Protein AF-A0A958H7E7-F1 (afdb_monomer_lite)

Foldseek 3Di:
DVVVPDDQDDDDPCNVVVVVVVVVVVVCVVVLVVLVVVCVVVVADSVLSVLLCQDPVVPPPDDDDDDDPDPVSVVNNVVSVVDHDD

Structure (mmCIF, N/CA/C/O backbone):
data_AF-A0A958H7E7-F1
#
_entry.id   AF-A0A958H7E7-F1
#
loop_
_atom_site.group_PDB
_atom_site.id
_atom_site.type_symbol
_atom_site.label_atom_id
_atom_site.label_alt_id
_atom_site.label_comp_id
_atom_site.label_asym_id
_atom_site.label_entity_id
_atom_site.label_seq_id
_atom_site.pdbx_PDB_ins_code
_atom_site.Cartn_x
_atom_site.Cartn_y
_atom_site.Cartn_z
_atom_site.occupancy
_atom_site.B_iso_or_equiv
_atom_site.auth_seq_id
_atom_site.auth_comp_id
_atom_site.auth_asym_id
_atom_site.auth_atom_id
_atom_site.pdbx_PDB_model_num
ATOM 1 N N . GLY A 1 1 ? 9.558 1.365 -1.633 1.00 69.31 1 GLY A N 1
ATOM 2 C CA . GLY A 1 1 ? 8.936 0.083 -2.049 1.00 69.31 1 GLY A CA 1
ATOM 3 C C . GLY A 1 1 ? 9.970 -0.869 -2.642 1.00 69.31 1 GLY A C 1
ATOM 4 O O . GLY A 1 1 ? 10.977 -0.394 -3.150 1.00 69.31 1 GLY A O 1
ATOM 5 N N . LYS A 1 2 ? 9.747 -2.197 -2.615 1.00 75.75 2 LYS A N 1
ATOM 6 C CA . LYS A 1 2 ? 10.773 -3.220 -2.955 1.00 75.75 2 LYS A CA 1
ATOM 7 C C . LYS A 1 2 ? 11.483 -3.026 -4.306 1.00 75.75 2 LYS A C 1
ATOM 9 O O . LYS A 1 2 ? 12.672 -3.296 -4.412 1.00 75.75 2 LYS A O 1
ATOM 14 N N . TYR A 1 3 ? 10.777 -2.522 -5.319 1.00 78.56 3 TYR A N 1
ATOM 15 C CA . TYR A 1 3 ? 11.333 -2.335 -6.662 1.00 78.56 3 TYR A CA 1
ATOM 16 C C . TYR A 1 3 ? 12.281 -1.129 -6.772 1.00 78.56 3 TYR A C 1
ATOM 18 O O . TYR A 1 3 ? 13.143 -1.120 -7.642 1.00 78.56 3 TYR A O 1
ATOM 26 N N . HIS A 1 4 ? 12.188 -0.162 -5.856 1.00 79.94 4 HIS A N 1
ATOM 27 C CA . HIS A 1 4 ? 13.073 1.008 -5.807 1.00 79.94 4 HIS A CA 1
ATOM 28 C C . HIS A 1 4 ? 14.381 0.757 -5.037 1.00 79.94 4 HIS A C 1
ATOM 30 O O . HIS A 1 4 ? 15.219 1.645 -4.966 1.00 79.94 4 HIS A O 1
ATOM 36 N N . ARG A 1 5 ? 14.567 -0.436 -4.445 1.00 75.62 5 ARG A N 1
ATOM 37 C CA . ARG A 1 5 ? 15.747 -0.775 -3.619 1.00 75.62 5 ARG A CA 1
ATOM 38 C C . ARG A 1 5 ? 16.772 -1.675 -4.321 1.00 75.62 5 ARG A C 1
ATOM 40 O O . ARG A 1 5 ? 17.805 -1.979 -3.740 1.00 75.62 5 ARG A O 1
ATOM 47 N N . ALA A 1 6 ? 16.495 -2.148 -5.537 1.00 65.62 6 ALA A N 1
ATOM 48 C CA . ALA A 1 6 ? 17.376 -3.091 -6.231 1.00 65.62 6 ALA A CA 1
ATOM 49 C C . ALA A 1 6 ? 18.523 -2.381 -6.979 1.00 65.62 6 ALA A C 1
ATOM 51 O O . ALA A 1 6 ? 18.280 -1.356 -7.618 1.00 65.62 6 ALA A O 1
ATOM 52 N N . ALA A 1 7 ? 19.719 -2.981 -6.995 1.00 59.59 7 ALA A N 1
ATOM 53 C CA . ALA A 1 7 ? 20.907 -2.509 -7.724 1.00 59.59 7 ALA A CA 1
ATOM 54 C C . ALA A 1 7 ? 20.798 -2.646 -9.262 1.00 59.59 7 ALA A C 1
ATOM 56 O O . ALA A 1 7 ? 19.906 -3.331 -9.776 1.00 59.59 7 ALA A O 1
ATOM 57 N N . ASP A 1 8 ? 21.688 -1.961 -9.987 1.00 61.44 8 ASP A N 1
ATOM 58 C CA . ASP A 1 8 ? 21.657 -1.789 -11.448 1.00 61.44 8 ASP A CA 1
ATOM 59 C C . ASP A 1 8 ? 21.840 -3.119 -12.225 1.00 61.44 8 ASP A C 1
ATOM 61 O O . ASP A 1 8 ? 22.558 -4.007 -11.754 1.00 61.44 8 ASP A O 1
ATOM 65 N N . PRO A 1 9 ? 21.197 -3.328 -13.395 1.00 59.75 9 PRO A N 1
ATOM 66 C CA . PRO A 1 9 ? 21.338 -4.573 -14.143 1.00 59.75 9 PRO A CA 1
ATOM 67 C C . PRO A 1 9 ? 22.686 -4.666 -14.874 1.00 59.75 9 PRO A C 1
ATOM 69 O O . PRO A 1 9 ? 23.062 -3.761 -15.613 1.00 59.75 9 PRO A O 1
ATOM 72 N N . GLN A 1 10 ? 23.349 -5.822 -14.774 1.00 61.78 10 GLN A N 1
ATOM 73 C CA . GLN A 1 10 ? 24.441 -6.209 -15.677 1.00 61.78 10 GLN A CA 1
ATOM 74 C C . GLN A 1 10 ? 23.921 -6.417 -17.121 1.00 61.78 10 GLN A C 1
ATOM 76 O O . GLN A 1 10 ? 22.752 -6.761 -17.336 1.00 61.78 10 GLN A O 1
ATOM 81 N N . SER A 1 11 ? 24.787 -6.157 -18.105 1.00 55.75 11 SER A N 1
ATOM 82 C CA . SER A 1 11 ? 24.505 -5.997 -19.543 1.00 55.75 11 SER A CA 1
ATOM 83 C C . SER A 1 11 ? 23.955 -7.249 -20.261 1.00 55.75 11 SER A C 1
ATOM 85 O O . SER A 1 11 ? 24.227 -8.382 -19.876 1.00 55.75 11 SER A O 1
ATOM 87 N N . GLY A 1 12 ? 23.160 -7.047 -21.331 1.00 63.47 12 GLY A N 1
ATOM 88 C CA . GLY A 1 12 ? 22.621 -8.111 -22.205 1.00 63.47 12 GLY A CA 1
ATOM 89 C C . GLY A 1 12 ? 21.395 -7.695 -23.046 1.00 63.47 12 GLY A C 1
ATOM 90 O O . GLY A 1 12 ? 20.858 -6.608 -22.867 1.00 63.47 12 GLY A O 1
ATOM 91 N N . ALA A 1 13 ? 20.889 -8.560 -23.938 1.00 65.12 13 ALA A N 1
ATOM 92 C CA . ALA A 1 13 ? 19.768 -8.264 -24.861 1.00 65.12 13 ALA A CA 1
ATOM 93 C C . ALA A 1 13 ? 18.421 -7.909 -24.179 1.00 65.12 13 ALA A C 1
ATOM 95 O O . ALA A 1 13 ? 17.536 -7.319 -24.793 1.00 65.12 13 ALA A O 1
ATOM 96 N N . LEU A 1 14 ? 18.266 -8.220 -22.888 1.00 65.75 14 LEU A N 1
ATOM 97 C CA . LEU A 1 14 ? 17.133 -7.813 -22.042 1.00 65.75 14 LEU A CA 1
ATOM 98 C C . LEU A 1 14 ? 17.356 -6.457 -21.339 1.00 65.75 14 LEU A C 1
ATOM 100 O O . LEU A 1 14 ? 16.459 -5.972 -20.645 1.00 65.75 14 LEU A O 1
ATOM 104 N N . ALA A 1 15 ? 18.538 -5.850 -21.485 1.00 70.69 15 ALA A N 1
ATOM 105 C CA . ALA A 1 15 ? 18.941 -4.650 -20.756 1.00 70.69 15 ALA A CA 1
ATOM 106 C C . ALA A 1 15 ? 18.151 -3.412 -21.179 1.00 70.69 15 ALA A C 1
ATOM 108 O O . ALA A 1 15 ? 17.743 -2.659 -20.306 1.00 70.69 15 ALA A O 1
ATOM 109 N N . TRP A 1 16 ? 17.841 -3.231 -22.468 1.00 69.88 16 TRP A N 1
ATOM 110 C CA . TRP A 1 16 ? 17.036 -2.089 -22.929 1.00 69.88 16 TRP A CA 1
ATOM 111 C C . TRP A 1 16 ? 15.623 -2.110 -22.321 1.00 69.88 16 TRP A C 1
ATOM 113 O O . TRP A 1 16 ? 15.139 -1.099 -21.817 1.00 69.88 16 TRP A O 1
ATOM 123 N N . ARG A 1 17 ? 14.984 -3.288 -22.271 1.00 73.06 17 ARG A N 1
ATOM 124 C CA . ARG A 1 17 ? 13.658 -3.470 -21.664 1.00 73.06 17 ARG A CA 1
ATOM 125 C C . ARG A 1 17 ? 13.709 -3.250 -20.150 1.00 73.06 17 ARG A C 1
ATOM 127 O O . ARG A 1 17 ? 12.845 -2.564 -19.608 1.00 73.06 17 ARG A O 1
ATOM 134 N N . LYS A 1 18 ? 14.743 -3.765 -19.473 1.00 73.25 18 LYS A N 1
ATOM 135 C CA . LYS A 1 18 ? 14.987 -3.506 -18.041 1.00 73.25 18 LYS A CA 1
ATOM 136 C C . LYS A 1 18 ? 15.258 -2.023 -17.759 1.00 73.25 18 LYS A C 1
ATOM 138 O O . LYS A 1 18 ? 14.730 -1.498 -16.783 1.00 73.25 18 LYS A O 1
ATOM 143 N N . TRP A 1 19 ? 16.011 -1.345 -18.620 1.00 71.81 19 TRP A N 1
ATOM 144 C CA . TRP A 1 19 ? 16.320 0.081 -18.524 1.00 71.81 19 TRP A CA 1
ATOM 145 C C . TRP A 1 19 ? 15.069 0.948 -18.699 1.00 71.81 19 TRP A C 1
ATOM 147 O O . TRP A 1 19 ? 14.820 1.829 -17.881 1.00 71.81 19 TRP A O 1
ATOM 157 N N . MET A 1 20 ? 14.215 0.655 -19.686 1.00 75.75 20 MET A N 1
ATOM 158 C CA . MET A 1 20 ? 12.945 1.372 -19.855 1.00 75.75 20 MET A CA 1
ATOM 159 C C . MET A 1 20 ? 12.008 1.185 -18.655 1.00 75.75 20 MET A C 1
ATOM 161 O O . MET A 1 20 ? 11.413 2.153 -18.182 1.00 75.75 20 MET A O 1
ATOM 165 N N . ILE A 1 21 ? 11.899 -0.043 -18.131 1.00 78.38 21 ILE A N 1
ATOM 166 C CA . ILE A 1 21 ? 11.103 -0.332 -16.928 1.00 78.38 21 ILE A CA 1
ATOM 167 C C . ILE A 1 21 ? 11.656 0.438 -15.723 1.00 78.38 21 ILE A C 1
ATOM 169 O O . ILE A 1 21 ? 10.879 1.053 -14.999 1.00 78.38 21 ILE A O 1
ATOM 173 N N . ARG A 1 22 ? 12.982 0.470 -15.534 1.00 76.38 22 ARG A N 1
ATOM 174 C CA . ARG A 1 22 ? 13.645 1.256 -14.479 1.00 76.38 22 ARG A CA 1
ATOM 175 C C . ARG A 1 22 ? 13.367 2.745 -14.616 1.00 76.38 22 ARG A C 1
ATOM 177 O O . ARG A 1 22 ? 12.951 3.361 -13.645 1.00 76.38 22 ARG A O 1
ATOM 184 N N . ARG A 1 23 ? 13.525 3.318 -15.813 1.00 80.56 23 ARG A N 1
ATOM 185 C CA . ARG A 1 23 ? 13.256 4.744 -16.050 1.00 80.56 23 ARG A CA 1
ATOM 186 C C . ARG A 1 23 ? 11.819 5.108 -15.685 1.00 80.56 23 ARG A C 1
ATOM 1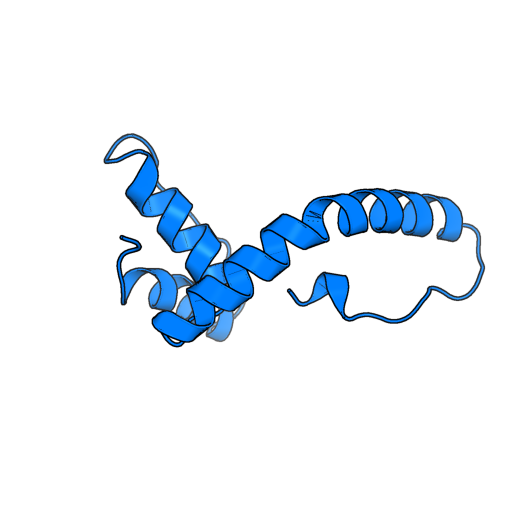88 O O . ARG A 1 23 ? 11.585 6.147 -15.080 1.00 80.56 23 ARG A O 1
ATOM 195 N N . ASN A 1 24 ? 10.862 4.249 -16.031 1.00 82.62 24 ASN A N 1
ATOM 196 C CA . ASN A 1 24 ? 9.459 4.453 -15.678 1.00 82.62 24 ASN A CA 1
ATOM 197 C C . ASN A 1 24 ? 9.193 4.237 -14.184 1.00 82.62 24 ASN A C 1
ATOM 199 O O . ASN A 1 24 ? 8.375 4.952 -13.616 1.00 82.62 24 ASN A O 1
ATOM 203 N N . LEU A 1 25 ? 9.902 3.305 -13.546 1.00 85.94 25 LEU A N 1
ATOM 204 C CA . LEU A 1 25 ? 9.814 3.080 -12.111 1.00 85.94 25 LEU A CA 1
ATOM 205 C C . LEU A 1 25 ? 10.347 4.281 -11.328 1.00 85.94 25 LEU A C 1
ATOM 207 O O . LEU A 1 25 ? 9.685 4.739 -10.415 1.00 85.94 25 LEU A O 1
ATOM 211 N N . GLU A 1 26 ? 11.482 4.867 -11.703 1.00 88.50 26 GLU A N 1
ATOM 212 C CA . GLU A 1 26 ? 12.025 6.035 -10.992 1.00 88.50 26 GLU A CA 1
ATOM 213 C C . GLU A 1 26 ? 11.053 7.225 -10.977 1.00 88.50 26 GLU A C 1
ATOM 215 O O . GLU A 1 26 ? 10.989 7.955 -9.989 1.00 88.50 26 GLU A O 1
ATOM 220 N N . ARG A 1 27 ? 10.204 7.370 -12.005 1.00 89.44 27 ARG A N 1
ATOM 221 C CA . ARG A 1 27 ? 9.136 8.387 -12.028 1.00 89.44 27 ARG A CA 1
ATOM 222 C C . ARG A 1 27 ? 8.107 8.201 -10.913 1.00 89.44 27 ARG A C 1
ATOM 224 O O . ARG A 1 27 ? 7.500 9.180 -10.495 1.00 89.44 27 ARG A O 1
ATOM 231 N N . THR A 1 28 ? 7.907 6.976 -10.422 1.00 91.94 28 THR A N 1
ATOM 232 C CA . THR A 1 28 ? 6.984 6.690 -9.315 1.00 91.94 28 THR A CA 1
ATOM 233 C C . THR A 1 28 ? 7.638 6.823 -7.941 1.00 91.94 28 THR A C 1
ATOM 235 O O . THR A 1 28 ? 6.957 6.614 -6.939 1.00 91.94 28 THR A O 1
ATOM 238 N N . ARG A 1 29 ? 8.933 7.168 -7.852 1.00 92.62 29 ARG A N 1
ATOM 239 C CA . ARG A 1 29 ? 9.647 7.249 -6.568 1.00 92.62 29 ARG A CA 1
ATOM 240 C C . ARG A 1 29 ? 8.992 8.215 -5.566 1.00 92.62 29 ARG A C 1
ATOM 242 O O . ARG A 1 29 ? 8.728 7.747 -4.462 1.00 92.62 29 ARG A O 1
ATOM 249 N N . PRO A 1 30 ? 8.616 9.459 -5.928 1.00 95.56 30 PRO A N 1
ATOM 250 C CA . PRO A 1 30 ? 7.994 10.379 -4.970 1.00 95.56 30 PRO A CA 1
ATOM 251 C C . PRO A 1 30 ? 6.687 9.834 -4.375 1.00 95.56 30 PRO A C 1
ATOM 253 O O . PRO A 1 30 ? 6.434 9.960 -3.181 1.00 95.56 30 PRO A O 1
ATOM 256 N N . LEU A 1 31 ? 5.872 9.161 -5.196 1.00 95.44 31 LEU A N 1
ATOM 257 C CA . LEU A 1 31 ? 4.639 8.512 -4.745 1.00 95.44 31 LEU A CA 1
ATOM 258 C C . LEU A 1 31 ? 4.936 7.377 -3.755 1.00 95.44 31 LEU A C 1
ATOM 260 O O . LEU A 1 31 ? 4.270 7.239 -2.732 1.00 95.44 31 LEU A O 1
ATOM 264 N N . VAL A 1 32 ? 5.941 6.554 -4.054 1.00 95.50 32 VAL A N 1
ATOM 265 C CA . VAL A 1 32 ? 6.327 5.439 -3.187 1.00 95.50 32 VAL A CA 1
ATOM 266 C C . VAL A 1 32 ? 6.922 5.921 -1.865 1.00 95.50 32 VAL A C 1
ATOM 268 O O . VAL A 1 32 ? 6.624 5.319 -0.839 1.00 95.50 32 VAL A O 1
ATOM 271 N N . GLU A 1 33 ? 7.710 6.994 -1.872 1.00 96.06 33 GLU A N 1
ATOM 272 C CA . GLU A 1 33 ? 8.247 7.629 -0.661 1.00 96.06 33 GLU A CA 1
ATOM 273 C C . GLU A 1 33 ? 7.126 8.214 0.206 1.00 96.06 33 GLU A C 1
ATOM 275 O O . GLU A 1 33 ? 7.091 7.972 1.412 1.00 96.06 33 GLU A O 1
ATOM 280 N N . ALA A 1 34 ? 6.147 8.891 -0.402 1.00 96.88 34 ALA A N 1
ATOM 281 C CA . ALA A 1 34 ? 4.972 9.379 0.317 1.00 96.88 34 ALA A CA 1
ATOM 282 C C . ALA A 1 34 ? 4.202 8.233 0.998 1.00 96.88 34 ALA A C 1
ATOM 284 O O . ALA A 1 34 ? 3.842 8.331 2.171 1.00 96.88 34 ALA A O 1
ATOM 285 N N . MET A 1 35 ? 4.009 7.107 0.303 1.00 97.12 35 MET A N 1
ATOM 286 C CA . MET A 1 35 ? 3.378 5.923 0.894 1.00 97.12 35 MET A CA 1
ATOM 287 C C . MET A 1 35 ? 4.230 5.263 1.988 1.00 97.12 35 MET A C 1
ATOM 289 O O . MET A 1 35 ? 3.662 4.674 2.903 1.00 97.12 35 MET A O 1
ATOM 293 N N . GLU A 1 36 ? 5.564 5.341 1.926 1.00 96.44 36 GLU A N 1
ATOM 294 C CA . GLU A 1 36 ? 6.436 4.879 3.018 1.00 96.44 36 GLU A CA 1
ATOM 295 C C . GLU A 1 36 ? 6.248 5.738 4.275 1.00 96.44 36 GLU A C 1
ATOM 297 O O . GLU A 1 36 ? 6.090 5.183 5.360 1.00 96.44 36 GLU A O 1
ATOM 302 N N . ILE A 1 37 ? 6.179 7.065 4.130 1.00 97.19 37 ILE A N 1
ATOM 303 C CA . ILE A 1 37 ? 5.915 7.994 5.243 1.00 97.19 37 ILE A CA 1
ATOM 304 C C . ILE A 1 37 ? 4.533 7.738 5.857 1.00 97.19 37 ILE A C 1
ATOM 306 O O . ILE A 1 37 ? 4.389 7.704 7.078 1.00 97.19 37 ILE A O 1
ATOM 310 N N . ILE A 1 38 ? 3.509 7.532 5.025 1.00 97.25 38 ILE A N 1
ATOM 311 C CA . ILE A 1 38 ? 2.164 7.178 5.499 1.00 97.25 38 ILE A CA 1
ATOM 312 C C . ILE A 1 38 ? 2.201 5.835 6.233 1.00 97.25 38 ILE A C 1
ATOM 314 O O . ILE A 1 38 ? 1.667 5.727 7.333 1.00 97.25 38 ILE A O 1
ATOM 318 N N . GLY A 1 39 ? 2.872 4.832 5.659 1.00 96.81 39 GLY A N 1
ATOM 319 C CA . GLY A 1 39 ? 2.991 3.496 6.242 1.00 96.81 39 GLY A CA 1
ATOM 320 C C . GLY A 1 39 ? 3.579 3.508 7.651 1.00 96.81 39 GLY A C 1
ATOM 321 O O . GLY A 1 39 ? 3.072 2.808 8.520 1.00 96.81 39 GLY A O 1
ATOM 322 N N . GLN A 1 40 ? 4.562 4.375 7.918 1.00 96.94 40 GLN A N 1
ATOM 323 C CA . GLN A 1 40 ? 5.145 4.537 9.257 1.00 96.94 40 GLN A CA 1
ATOM 324 C C . GLN A 1 40 ? 4.115 4.937 10.324 1.00 96.94 40 GLN A C 1
ATOM 326 O O . GLN A 1 40 ? 4.242 4.515 11.468 1.00 96.94 40 GLN A O 1
ATOM 331 N N . ARG A 1 41 ? 3.081 5.716 9.974 1.00 97.00 41 ARG A N 1
ATOM 332 C CA . ARG A 1 41 ? 2.042 6.145 10.931 1.00 97.00 41 ARG A CA 1
ATOM 333 C C . ARG A 1 41 ? 1.103 5.015 11.353 1.00 97.00 41 ARG A C 1
ATOM 335 O O . ARG A 1 41 ? 0.512 5.099 12.422 1.00 97.00 41 ARG A O 1
ATOM 342 N N . TYR A 1 42 ? 0.958 3.994 10.513 1.00 96.56 42 TYR A N 1
ATOM 343 C CA . TYR A 1 42 ? 0.019 2.885 10.709 1.00 96.56 42 TYR A CA 1
ATOM 344 C C . TYR A 1 42 ? 0.722 1.539 10.934 1.00 96.56 42 TYR A C 1
ATOM 346 O O . TYR A 1 42 ? 0.055 0.510 10.914 1.00 96.56 42 TYR A O 1
ATOM 354 N N . ASP A 1 43 ? 2.053 1.536 11.092 1.00 96.25 43 ASP A N 1
ATOM 355 C CA . ASP A 1 43 ? 2.889 0.323 11.086 1.00 96.25 43 ASP A CA 1
ATOM 356 C C . ASP A 1 43 ? 2.575 -0.606 9.893 1.00 96.25 43 ASP A C 1
ATOM 358 O O . ASP A 1 43 ? 2.452 -1.826 9.994 1.00 96.25 43 ASP A O 1
ATOM 362 N N . ALA A 1 44 ? 2.380 0.009 8.724 1.00 96.75 44 ALA A N 1
ATOM 363 C CA . ALA A 1 44 ? 1.898 -0.649 7.522 1.00 96.75 44 ALA A CA 1
ATOM 364 C C . ALA A 1 44 ? 2.935 -0.609 6.399 1.00 96.75 44 ALA A C 1
ATOM 366 O O . ALA A 1 44 ? 3.682 0.352 6.199 1.00 96.75 44 ALA A O 1
ATOM 367 N N . THR A 1 45 ? 2.943 -1.658 5.583 1.00 95.94 45 THR A N 1
ATOM 368 C CA . THR A 1 45 ? 3.756 -1.695 4.365 1.00 95.94 45 THR A CA 1
ATOM 369 C C . THR A 1 45 ? 3.177 -0.778 3.285 1.00 95.94 45 THR A C 1
ATOM 371 O O . THR A 1 45 ? 1.970 -0.567 3.198 1.00 95.94 45 THR A O 1
ATOM 374 N N . VAL A 1 46 ? 4.022 -0.320 2.356 1.00 96.00 46 VAL A N 1
ATOM 375 C CA . VAL A 1 46 ? 3.589 0.445 1.165 1.00 96.0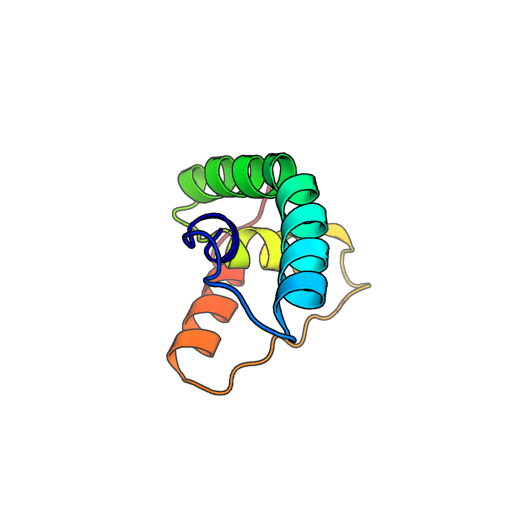0 46 VAL A CA 1
ATOM 376 C C . VAL A 1 46 ? 2.468 -0.258 0.390 1.00 96.00 46 VAL A C 1
ATOM 378 O O . VAL A 1 46 ? 1.563 0.392 -0.122 1.00 96.00 46 VAL A O 1
ATOM 381 N N . ALA A 1 47 ? 2.523 -1.591 0.297 1.00 95.12 47 ALA A N 1
ATOM 382 C CA . ALA A 1 47 ? 1.500 -2.375 -0.390 1.00 95.12 47 ALA A CA 1
ATOM 383 C C . ALA A 1 47 ? 0.153 -2.320 0.344 1.00 95.12 47 ALA A C 1
ATOM 385 O O . ALA A 1 47 ? -0.884 -2.193 -0.298 1.00 95.12 47 ALA A O 1
ATOM 386 N N . GLN A 1 48 ? 0.176 -2.361 1.678 1.00 97.12 48 GLN A N 1
ATOM 387 C CA . GLN A 1 48 ? -1.024 -2.224 2.501 1.00 97.12 48 GLN A CA 1
ATOM 388 C C . GLN A 1 48 ? -1.605 -0.815 2.427 1.00 97.12 48 GLN A C 1
ATOM 390 O O . GLN A 1 48 ? -2.815 -0.684 2.317 1.00 97.12 48 GLN A O 1
ATOM 395 N N . VAL A 1 49 ? -0.768 0.227 2.408 1.00 97.75 49 VAL A N 1
ATOM 396 C CA . VAL A 1 49 ? -1.219 1.616 2.211 1.00 97.75 49 VAL A CA 1
ATOM 397 C C . VAL A 1 49 ? -1.928 1.771 0.865 1.00 97.75 49 VAL A C 1
ATOM 399 O O . VAL A 1 49 ? -3.047 2.276 0.813 1.00 97.75 49 VAL A O 1
ATOM 402 N N . ALA A 1 50 ? -1.319 1.283 -0.218 1.00 96.00 50 ALA A N 1
ATOM 403 C CA . ALA A 1 50 ? -1.917 1.347 -1.550 1.00 96.00 50 ALA A CA 1
ATOM 404 C C . ALA A 1 50 ? -3.240 0.567 -1.634 1.00 96.00 50 ALA A C 1
ATOM 406 O O . ALA A 1 50 ? -4.217 1.056 -2.199 1.00 96.00 50 ALA A O 1
ATOM 407 N N . LEU A 1 51 ? -3.282 -0.638 -1.054 1.00 96.19 51 LEU A N 1
ATOM 408 C CA . LEU A 1 51 ? -4.482 -1.469 -1.038 1.00 96.19 51 LEU A CA 1
ATOM 409 C C . LEU A 1 51 ? -5.593 -0.841 -0.183 1.00 96.19 51 LEU A C 1
ATOM 411 O O . LEU A 1 51 ? -6.739 -0.804 -0.621 1.00 96.19 51 LEU A O 1
ATOM 415 N N . ASN A 1 52 ? -5.260 -0.286 0.986 1.00 96.62 52 ASN A N 1
ATOM 416 C CA . ASN A 1 52 ? -6.214 0.421 1.839 1.00 96.62 52 ASN A CA 1
ATOM 417 C C . ASN A 1 52 ? -6.813 1.634 1.124 1.00 96.62 52 ASN A C 1
ATOM 419 O O . ASN A 1 52 ? -8.029 1.814 1.152 1.00 96.62 52 ASN A O 1
ATOM 423 N N . TRP A 1 53 ? -5.977 2.427 0.445 1.00 95.94 53 TRP A N 1
ATOM 424 C CA . TRP A 1 53 ? -6.445 3.553 -0.357 1.00 95.94 53 TRP A CA 1
ATOM 425 C C . TRP A 1 53 ? -7.435 3.088 -1.427 1.00 95.94 53 TRP A C 1
ATOM 427 O O . TRP A 1 53 ? -8.532 3.628 -1.510 1.00 95.94 53 TRP A O 1
ATOM 437 N N . LEU A 1 54 ? -7.101 2.040 -2.188 1.00 94.69 54 LEU A N 1
ATOM 438 C CA . LEU A 1 54 ? -7.973 1.531 -3.248 1.00 94.69 54 LEU A CA 1
ATOM 439 C C . LEU A 1 54 ? -9.325 1.033 -2.713 1.00 94.69 54 LEU A C 1
ATOM 441 O O . LEU A 1 54 ? -10.352 1.302 -3.330 1.00 94.69 54 LEU A O 1
ATOM 445 N N . ILE A 1 55 ? -9.320 0.339 -1.571 1.00 93.31 55 ILE A N 1
ATOM 446 C CA . ILE A 1 55 ? -10.536 -0.163 -0.914 1.00 93.31 55 ILE A CA 1
ATOM 447 C C . ILE A 1 55 ? -11.419 0.991 -0.425 1.00 93.31 55 ILE A C 1
ATOM 449 O O . ILE A 1 55 ? -12.631 0.941 -0.579 1.00 93.31 55 ILE A O 1
ATOM 453 N N . ASN A 1 56 ? -10.832 2.025 0.182 1.00 93.69 56 ASN A N 1
ATOM 454 C CA . ASN A 1 56 ? -11.602 3.025 0.928 1.00 93.69 56 ASN A CA 1
ATOM 455 C C . ASN A 1 56 ? -11.915 4.300 0.137 1.00 93.69 56 ASN A C 1
ATOM 457 O O . ASN A 1 56 ? -12.871 4.996 0.471 1.00 93.69 56 ASN A O 1
ATOM 461 N N . TYR A 1 57 ? -11.114 4.639 -0.875 1.00 92.56 57 TYR A N 1
ATOM 462 C CA . TYR A 1 57 ? -11.231 5.915 -1.585 1.00 92.56 57 TYR A CA 1
ATOM 463 C C . TYR A 1 57 ? -12.4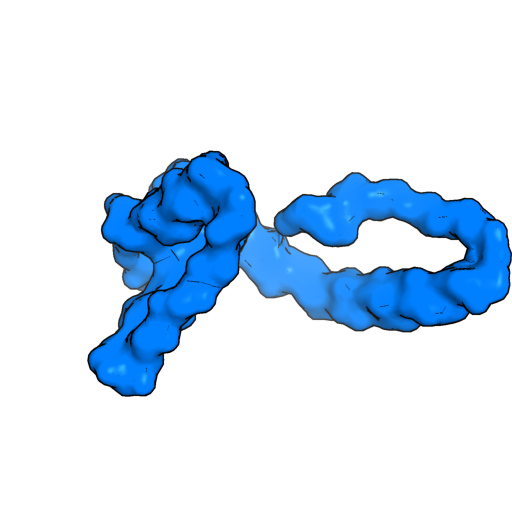95 5.998 -2.449 1.00 92.56 57 TYR A C 1
ATOM 465 O O . TYR A 1 57 ? -13.114 7.054 -2.534 1.00 92.56 57 TYR A O 1
ATOM 473 N N . SER A 1 58 ? -12.899 4.883 -3.065 1.00 86.50 58 SER A N 1
ATOM 474 C CA . SER A 1 58 ? -14.028 4.844 -4.013 1.00 86.50 58 SER A CA 1
ATOM 475 C C . SER A 1 58 ? -15.362 4.429 -3.372 1.00 86.50 58 SER A C 1
ATOM 477 O O . SER A 1 58 ? -16.323 4.133 -4.091 1.00 86.50 58 SER A O 1
ATOM 479 N N . GLY A 1 59 ? -15.422 4.376 -2.035 1.00 82.12 59 GLY A N 1
ATOM 480 C CA . GLY A 1 59 ? -16.577 3.861 -1.295 1.00 82.12 59 GLY A CA 1
ATOM 481 C C . GLY A 1 59 ? -16.953 2.448 -1.747 1.00 82.12 59 GLY A C 1
ATOM 482 O O . GLY A 1 59 ? -16.081 1.619 -1.992 1.00 82.12 59 GLY A O 1
ATOM 483 N N . ASP A 1 60 ? -18.246 2.202 -1.948 1.00 86.31 60 ASP A N 1
ATOM 484 C CA . ASP A 1 60 ? -18.772 0.880 -2.324 1.00 86.31 60 ASP A CA 1
ATOM 485 C C . ASP A 1 60 ? -18.666 0.566 -3.829 1.00 86.31 60 ASP A C 1
ATOM 487 O O . ASP A 1 60 ? -19.170 -0.449 -4.308 1.00 86.31 60 ASP A O 1
ATOM 491 N N . THR A 1 61 ? -18.009 1.434 -4.605 1.00 91.62 61 THR A N 1
ATOM 492 C CA . THR A 1 61 ? -17.931 1.304 -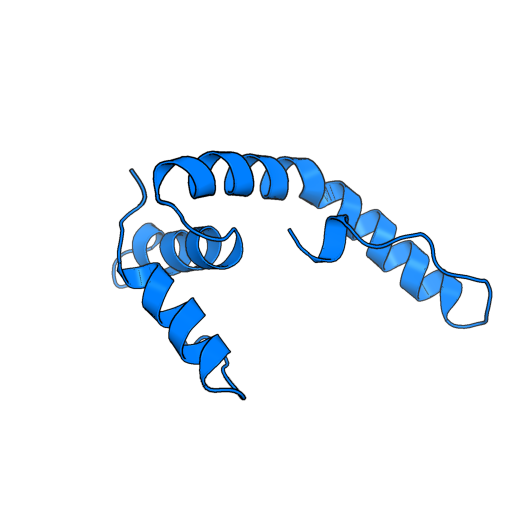6.071 1.00 91.62 61 THR A CA 1
ATOM 493 C C . THR A 1 61 ? -16.846 0.320 -6.517 1.00 91.62 61 THR A C 1
ATOM 495 O O . THR A 1 61 ? -16.876 -0.176 -7.643 1.00 91.62 61 THR A O 1
ATOM 498 N N . VAL A 1 62 ? -15.854 0.047 -5.663 1.00 91.44 62 VAL A N 1
ATOM 499 C CA . VAL A 1 62 ? -14.676 -0.758 -6.010 1.00 91.44 62 VAL A CA 1
ATOM 500 C C . VAL A 1 62 ? -14.517 -1.911 -5.030 1.00 91.44 62 VAL A C 1
ATOM 502 O O . VAL A 1 62 ? -14.344 -1.711 -3.833 1.00 91.44 62 VAL A O 1
ATOM 505 N N . VAL A 1 63 ? -14.483 -3.132 -5.565 1.00 90.94 63 VAL A N 1
ATOM 506 C CA . VAL A 1 63 ? -14.116 -4.3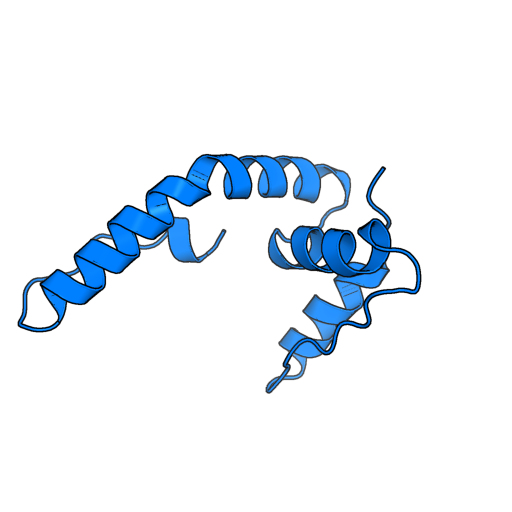41 -4.818 1.00 90.94 63 VAL A CA 1
ATOM 507 C C . VAL A 1 63 ? -12.732 -4.795 -5.265 1.00 90.94 63 VAL A C 1
ATOM 509 O O . VAL A 1 63 ? -12.482 -4.992 -6.455 1.00 90.94 63 VAL A O 1
ATOM 512 N N . THR A 1 64 ? -11.818 -4.975 -4.310 1.00 92.38 64 THR A N 1
ATOM 513 C CA . THR A 1 64 ? -10.460 -5.457 -4.598 1.00 92.38 64 THR A CA 1
ATOM 514 C C . THR A 1 64 ? -10.371 -6.973 -4.421 1.00 92.38 64 THR A C 1
ATOM 516 O O . THR A 1 64 ? -10.865 -7.522 -3.441 1.00 92.38 64 THR A O 1
ATOM 519 N N . ILE A 1 65 ? -9.721 -7.660 -5.367 1.00 95.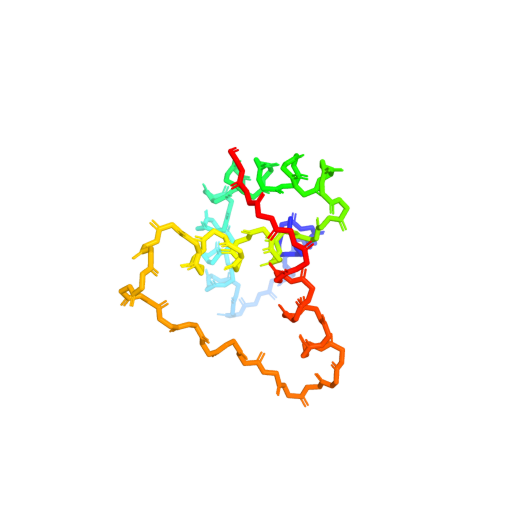00 65 ILE A N 1
ATOM 520 C CA . ILE A 1 65 ? -9.438 -9.105 -5.303 1.00 95.00 65 ILE A CA 1
ATOM 521 C C . ILE A 1 65 ? -7.917 -9.286 -5.405 1.00 95.00 65 ILE A C 1
ATOM 523 O O . ILE A 1 65 ? -7.391 -9.628 -6.469 1.00 95.00 65 ILE A O 1
ATOM 527 N N . PRO A 1 66 ? -7.163 -8.950 -4.343 1.00 94.31 66 PRO A N 1
ATOM 528 C CA . PRO A 1 66 ? -5.713 -8.974 -4.405 1.00 94.31 66 PRO A CA 1
ATOM 529 C C . PRO A 1 66 ? -5.211 -10.421 -4.488 1.00 94.31 66 PRO A C 1
ATOM 531 O O . PRO A 1 66 ? -5.565 -11.276 -3.676 1.00 94.31 66 PRO A O 1
ATOM 534 N N . GLY A 1 67 ? -4.359 -10.693 -5.476 1.00 96.12 67 GLY A N 1
ATOM 535 C CA . GLY A 1 67 ? -3.803 -12.027 -5.686 1.00 96.12 67 GLY A CA 1
ATOM 536 C C . GLY A 1 67 ? -2.932 -12.491 -4.515 1.00 96.12 67 GLY A C 1
ATOM 537 O O . GLY A 1 67 ? -2.098 -11.741 -4.001 1.00 96.12 67 GLY A O 1
ATOM 538 N N . ALA A 1 68 ? -3.092 -13.755 -4.129 1.00 96.94 68 ALA A N 1
ATOM 539 C CA . ALA A 1 68 ? -2.252 -14.428 -3.149 1.00 96.94 68 ALA A CA 1
ATOM 540 C C . ALA A 1 68 ? -2.049 -15.893 -3.562 1.00 96.94 68 ALA A C 1
ATOM 542 O O . ALA A 1 68 ? -2.974 -16.694 -3.542 1.00 96.94 68 ALA A O 1
ATOM 543 N N . THR A 1 69 ? -0.820 -16.247 -3.930 1.00 96.69 69 THR A N 1
ATOM 544 C CA . THR A 1 69 ? -0.396 -17.632 -4.202 1.00 96.69 69 THR A CA 1
ATOM 545 C C . THR A 1 69 ? 0.227 -18.280 -2.961 1.00 96.69 69 THR A C 1
ATOM 547 O O . THR A 1 69 ? 0.387 -19.494 -2.900 1.00 96.69 69 THR A O 1
ATOM 550 N N . LYS A 1 70 ? 0.617 -17.476 -1.962 1.00 97.75 70 LYS A N 1
ATOM 551 C CA . LYS A 1 70 ? 1.237 -17.930 -0.709 1.00 97.75 70 LYS A CA 1
ATOM 552 C C . LYS A 1 70 ? 0.500 -17.352 0.496 1.00 97.75 70 LYS A C 1
ATOM 554 O O . LYS A 1 70 ? 0.049 -16.211 0.452 1.00 97.75 70 LYS A O 1
ATOM 559 N N . VAL A 1 71 ? 0.480 -18.098 1.603 1.00 97.69 71 VAL A N 1
ATOM 560 C CA . VAL A 1 71 ? -0.203 -17.707 2.854 1.00 97.69 71 VAL A CA 1
ATOM 561 C C . VAL A 1 71 ? 0.223 -16.317 3.342 1.00 97.69 71 VAL A C 1
ATOM 563 O O . VAL A 1 71 ? -0.628 -15.490 3.650 1.00 97.69 71 VAL A O 1
ATOM 566 N N . HIS A 1 72 ? 1.523 -16.006 3.326 1.00 95.69 72 HIS A N 1
ATOM 567 C CA . HIS A 1 72 ? 2.008 -14.692 3.769 1.00 95.69 72 HIS A CA 1
ATOM 568 C C . HIS A 1 72 ? 1.488 -13.524 2.916 1.00 95.69 72 HIS A C 1
ATOM 570 O O . HIS A 1 72 ? 1.395 -12.407 3.411 1.00 95.69 72 HIS A O 1
ATOM 576 N N . GLN A 1 73 ? 1.151 -13.751 1.641 1.00 95.81 73 GLN A N 1
ATOM 577 C CA . GLN A 1 73 ? 0.574 -12.708 0.788 1.00 95.81 73 GLN A CA 1
ATOM 578 C C . GLN A 1 73 ? -0.862 -12.419 1.213 1.00 95.81 73 GLN A C 1
ATOM 580 O O . GLN A 1 73 ? -1.231 -11.258 1.334 1.00 95.81 73 GLN A O 1
ATOM 585 N N . ALA A 1 74 ? -1.640 -13.462 1.515 1.00 96.56 74 ALA A N 1
ATOM 586 C CA . ALA A 1 74 ? -2.983 -13.301 2.061 1.00 96.56 74 ALA A CA 1
ATOM 587 C C . ALA A 1 74 ? -2.949 -12.563 3.409 1.00 96.56 74 ALA A C 1
ATOM 589 O O . ALA A 1 74 ? -3.719 -11.630 3.608 1.00 96.56 74 ALA A O 1
ATOM 590 N N . GLN A 1 75 ? -2.004 -12.908 4.291 1.00 96.38 75 GLN A N 1
ATOM 591 C CA . GLN A 1 75 ? -1.796 -12.206 5.564 1.00 96.38 75 GLN A CA 1
ATOM 592 C C . GLN A 1 75 ? -1.438 -10.726 5.357 1.00 96.38 75 GLN A C 1
ATOM 594 O O . GLN A 1 75 ? -2.024 -9.855 5.995 1.00 96.38 75 GLN A O 1
ATOM 599 N N . GLN A 1 76 ? -0.520 -10.419 4.432 1.00 94.88 76 GLN A N 1
ATOM 600 C CA . GLN A 1 76 ? -0.176 -9.032 4.103 1.00 94.88 76 GLN A CA 1
ATOM 601 C C . GLN A 1 76 ? -1.374 -8.261 3.538 1.00 94.88 76 GLN A C 1
ATOM 603 O O . GLN A 1 76 ? -1.626 -7.144 3.987 1.00 94.88 76 GLN A O 1
ATOM 608 N N . ASN A 1 77 ? -2.127 -8.858 2.608 1.00 96.81 77 ASN A N 1
ATOM 609 C CA . ASN A 1 77 ? -3.322 -8.252 2.017 1.00 96.81 77 ASN A CA 1
ATOM 610 C C . ASN A 1 77 ? -4.389 -7.977 3.086 1.00 96.81 77 ASN A C 1
ATOM 612 O O . ASN A 1 77 ? -4.917 -6.871 3.143 1.00 96.81 77 ASN A O 1
ATOM 616 N N . ALA A 1 78 ? -4.657 -8.943 3.970 1.00 96.06 78 ALA A N 1
ATOM 617 C CA . ALA A 1 78 ? -5.598 -8.787 5.078 1.00 96.06 78 ALA A CA 1
ATOM 618 C C . ALA A 1 78 ? -5.176 -7.668 6.041 1.00 96.06 78 ALA A C 1
ATOM 620 O O . ALA A 1 78 ? -6.019 -6.914 6.517 1.00 96.06 78 ALA A O 1
ATOM 621 N N . GLY A 1 79 ? -3.869 -7.491 6.267 1.00 96.69 79 GLY A N 1
ATOM 622 C CA . GLY A 1 79 ? -3.355 -6.386 7.078 1.00 96.69 79 GLY A CA 1
ATOM 623 C C . GLY A 1 79 ? -3.709 -4.994 6.537 1.00 96.69 79 GLY A C 1
ATOM 624 O O . GLY A 1 79 ? -3.765 -4.046 7.311 1.00 96.69 79 GLY A O 1
ATOM 625 N N . ALA A 1 80 ? -4.038 -4.852 5.246 1.00 96.81 80 ALA A N 1
ATOM 626 C CA . ALA A 1 80 ? -4.541 -3.587 4.706 1.00 96.81 80 ALA A CA 1
ATOM 627 C C . ALA A 1 80 ? -5.927 -3.206 5.249 1.00 96.81 80 ALA A C 1
ATOM 629 O O . ALA A 1 80 ? -6.309 -2.049 5.137 1.00 96.81 80 ALA A O 1
ATOM 630 N N . MET A 1 81 ? -6.679 -4.144 5.833 1.00 95.12 81 MET A N 1
ATOM 631 C CA . MET A 1 81 ? -7.983 -3.878 6.452 1.00 95.12 81 MET A CA 1
ATOM 632 C C . MET A 1 81 ? -7.877 -3.501 7.939 1.00 95.12 81 MET A C 1
ATOM 634 O O . MET A 1 81 ? -8.881 -3.140 8.543 1.00 95.12 81 MET A O 1
ATOM 638 N N . ALA A 1 82 ? -6.683 -3.578 8.541 1.00 96.06 82 ALA A N 1
ATOM 639 C CA . ALA A 1 82 ? -6.480 -3.335 9.973 1.00 96.06 82 ALA A CA 1
ATOM 640 C C . ALA A 1 82 ? -6.465 -1.842 10.360 1.00 96.06 82 ALA A C 1
ATOM 642 O O . ALA A 1 82 ? -6.415 -1.509 11.541 1.00 96.06 82 ALA A O 1
ATOM 643 N N . PHE A 1 83 ? -6.495 -0.941 9.379 1.00 96.19 83 PHE A N 1
ATOM 644 C CA . PHE A 1 83 ? -6.486 0.506 9.579 1.00 96.19 83 PHE A CA 1
ATOM 645 C C . PHE A 1 83 ? -7.306 1.199 8.487 1.00 96.19 83 PHE A C 1
ATOM 647 O O . PHE A 1 83 ? -7.764 0.564 7.538 1.00 96.19 83 PHE A O 1
ATOM 654 N N . ARG A 1 84 ? -7.491 2.515 8.602 1.00 95.44 84 ARG A N 1
ATOM 655 C CA . ARG A 1 84 ? -8.106 3.347 7.564 1.00 95.44 84 ARG A CA 1
ATOM 656 C C . ARG A 1 84 ? -7.300 4.626 7.407 1.00 95.44 84 ARG A C 1
ATOM 658 O O . ARG A 1 84 ? -7.022 5.296 8.400 1.00 95.44 84 ARG A O 1
ATOM 665 N N . LEU A 1 85 ? -6.914 4.933 6.172 1.00 95.25 85 LEU A N 1
ATOM 666 C CA . LEU A 1 85 ? -6.276 6.208 5.856 1.00 95.25 85 LEU A CA 1
ATOM 667 C C . LEU A 1 85 ? -7.234 7.372 6.155 1.00 95.25 85 LEU A C 1
ATOM 669 O O . LEU A 1 85 ? -8.435 7.266 5.896 1.00 95.25 85 LEU A O 1
ATOM 673 N N . THR A 1 86 ? -6.683 8.459 6.695 1.00 89.38 86 THR A N 1
ATOM 674 C CA . THR A 1 86 ? -7.386 9.702 7.057 1.00 89.38 86 THR A CA 1
ATOM 675 C C . THR A 1 86 ? -6.799 10.894 6.330 1.00 89.38 86 THR A C 1
ATOM 677 O O . THR A 1 86 ? -5.548 10.934 6.246 1.00 89.38 86 THR A O 1
#

Sequence (86 aa):
GKYHRAADPQSGALAWRKWMIRRNLERTRPLVEAMEIIGQRYDATVAQVALNWLINYSGDTVVTIPGATKVHQAQQNAGAMAFRLT

Radius of gyration: 15.55 Å; chains: 1; bounding box: 43×28×36 Å

Secondary structure (DSSP, 8-state):
-GGGGPPPPPPSTTHHHHHHHHHHHHTTHHHHHHHHHHHHHTT--HHHHHHHHHHHHTGGG-------SSHHHHHHHHHTTS----

pLDDT: mean 87.86, std 11.88, range [55.75, 97.75]